Protein AF-A0A7Y2H375-F1 (afdb_monomer_lite)

pLDDT: mean 87.92, std 11.24, range [40.0, 97.31]

Foldseek 3Di:
DPPPPDDDDPVRCLVVCQQDWDADQVQFTQDGHVVNVVVFPPDDGRDHVVVFKDWPPDPWDPHPVGLVVQQVPWTWIDGPPDPDIDTDGDDDDPDD

Organism: Eiseniibacteriota bacterium (NCBI:txid2212470)

Secondary structure (DSSP, 8-state):
---------HHHHHHH-TT-EEE-TT-BEEEE-TTGGGTSTT--TT-BHHHHEEEEES---S-HHHHHTTTTSEEEEEETTSS-EEEEE-------

Structure (mmCIF, N/CA/C/O backbone):
data_AF-A0A7Y2H375-F1
#
_entry.id   AF-A0A7Y2H375-F1
#
loop_
_atom_site.group_PDB
_atom_site.id
_atom_site.type_symbol
_atom_site.label_atom_id
_atom_site.label_alt_id
_atom_site.label_comp_id
_atom_site.label_asym_id
_atom_site.label_entity_id
_atom_site.label_seq_id
_atom_site.pdbx_PDB_ins_code
_atom_site.Cartn_x
_atom_site.Cartn_y
_atom_site.Cartn_z
_atom_site.occupancy
_atom_site.B_iso_or_equiv
_atom_site.auth_seq_id
_atom_site.auth_comp_id
_atom_site.auth_asym_id
_atom_site.auth_atom_id
_atom_site.pdbx_PDB_model_num
ATOM 1 N N . MET A 1 1 ? 5.056 2.149 36.696 1.00 42.25 1 MET A N 1
ATOM 2 C CA . MET A 1 1 ? 5.621 1.264 35.658 1.00 42.25 1 MET A CA 1
ATOM 3 C C . MET A 1 1 ? 6.127 2.180 34.562 1.00 42.25 1 MET A C 1
ATOM 5 O O . MET A 1 1 ? 5.349 3.000 34.104 1.00 42.25 1 MET A O 1
ATOM 9 N N . ASN A 1 2 ? 7.423 2.146 34.249 1.00 47.97 2 ASN A N 1
ATOM 10 C CA . ASN A 1 2 ? 7.962 2.902 33.118 1.00 47.97 2 ASN A CA 1
ATOM 11 C C . ASN A 1 2 ? 7.525 2.168 31.849 1.00 47.97 2 ASN A C 1
ATOM 13 O O . ASN A 1 2 ? 8.030 1.081 31.574 1.00 47.97 2 ASN A O 1
ATOM 17 N N . GLU A 1 3 ? 6.573 2.723 31.107 1.00 55.31 3 GLU A N 1
ATOM 18 C CA . GLU A 1 3 ? 6.304 2.301 29.735 1.00 55.31 3 GLU A CA 1
ATOM 19 C C . GLU A 1 3 ? 7.474 2.776 28.875 1.00 55.31 3 GLU A C 1
ATOM 21 O O . GLU A 1 3 ? 7.498 3.886 28.348 1.00 55.31 3 GLU A O 1
ATOM 26 N N . GLN A 1 4 ? 8.519 1.956 28.806 1.00 59.00 4 GLN A N 1
ATOM 27 C CA . GLN A 1 4 ? 9.573 2.160 27.831 1.00 59.00 4 GLN A CA 1
ATOM 28 C C . GLN A 1 4 ? 8.959 1.862 26.462 1.00 59.00 4 GLN A C 1
ATOM 30 O O . GLN A 1 4 ? 8.633 0.714 26.166 1.00 59.00 4 GLN A O 1
ATOM 35 N N . ALA A 1 5 ? 8.739 2.905 25.661 1.00 65.31 5 ALA A N 1
ATOM 36 C CA . ALA A 1 5 ? 8.222 2.772 24.308 1.00 65.31 5 ALA A CA 1
ATOM 37 C C . ALA A 1 5 ? 9.215 1.949 23.474 1.00 65.31 5 ALA A C 1
ATOM 39 O O . ALA A 1 5 ? 10.262 2.442 23.054 1.00 65.31 5 ALA A O 1
ATOM 40 N N . PHE A 1 6 ? 8.915 0.665 23.293 1.00 76.00 6 PHE A N 1
ATOM 41 C CA . PHE A 1 6 ? 9.695 -0.235 22.458 1.00 76.00 6 PHE A CA 1
ATOM 42 C C . PHE A 1 6 ? 9.202 -0.097 21.016 1.00 76.00 6 PHE A C 1
ATOM 44 O O . PHE A 1 6 ? 8.274 -0.785 20.599 1.00 76.00 6 PHE A O 1
ATOM 51 N N . ALA A 1 7 ? 9.794 0.841 20.277 1.00 78.12 7 ALA A N 1
ATOM 52 C CA . ALA A 1 7 ? 9.555 1.021 18.849 1.00 78.12 7 ALA A CA 1
ATOM 53 C C . ALA A 1 7 ? 10.775 0.531 18.048 1.00 78.12 7 ALA A C 1
ATOM 55 O O . ALA A 1 7 ? 11.911 0.691 18.510 1.00 78.12 7 ALA A O 1
ATOM 56 N N . PRO A 1 8 ? 10.579 -0.071 16.861 1.00 80.25 8 PRO A N 1
ATOM 57 C CA . PRO A 1 8 ? 11.696 -0.431 15.999 1.00 80.25 8 PRO A CA 1
ATOM 58 C C . PRO A 1 8 ? 12.461 0.827 15.571 1.00 80.25 8 PRO A C 1
ATOM 60 O O . PRO A 1 8 ? 11.874 1.883 15.341 1.00 80.25 8 PRO A O 1
ATOM 63 N N . SER A 1 9 ? 13.783 0.710 15.417 1.00 87.38 9 SER A N 1
ATOM 64 C CA . SER A 1 9 ? 14.534 1.727 14.679 1.00 87.38 9 SER A CA 1
ATOM 65 C C . SER A 1 9 ? 14.060 1.756 13.223 1.00 87.38 9 SER A C 1
ATOM 67 O O . SER A 1 9 ? 13.575 0.745 12.715 1.00 87.38 9 SER A O 1
ATOM 69 N N . SER A 1 10 ? 14.251 2.879 12.526 1.00 83.88 10 SER A N 1
ATOM 70 C CA . SER A 1 10 ? 13.888 2.986 11.103 1.00 83.88 10 SER A CA 1
ATOM 71 C C . SER A 1 10 ? 14.507 1.851 10.265 1.00 83.88 10 SER A C 1
ATOM 73 O O . SER A 1 10 ? 13.797 1.138 9.562 1.00 83.88 10 SER A O 1
ATOM 75 N N . ALA A 1 11 ? 15.799 1.556 10.460 1.00 87.31 11 ALA A N 1
ATOM 76 C CA . ALA A 1 11 ? 16.471 0.451 9.771 1.00 87.31 11 ALA A CA 1
ATOM 77 C C . ALA A 1 11 ? 15.876 -0.936 10.096 1.00 87.31 11 ALA A C 1
ATOM 79 O O . ALA A 1 11 ? 15.773 -1.800 9.221 1.00 87.31 11 ALA A O 1
ATOM 80 N N . LEU A 1 12 ? 15.476 -1.174 11.352 1.00 90.62 12 LEU A N 1
ATOM 81 C CA . LEU A 1 12 ? 14.820 -2.425 11.731 1.00 90.62 12 LEU A CA 1
ATOM 82 C C . LEU A 1 12 ? 13.413 -2.515 11.129 1.00 90.62 12 LEU A C 1
ATOM 84 O O . LEU A 1 12 ? 13.007 -3.590 10.698 1.00 90.62 12 LEU A O 1
ATOM 88 N N . PHE A 1 13 ? 12.682 -1.405 11.064 1.00 89.94 13 PHE A N 1
ATOM 89 C CA . PHE A 1 13 ? 11.367 -1.354 10.437 1.00 89.94 13 PHE A CA 1
ATOM 90 C C . PHE A 1 13 ? 11.453 -1.671 8.938 1.00 89.94 13 PHE A C 1
ATOM 92 O O . PHE A 1 13 ? 10.764 -2.575 8.468 1.00 89.94 13 PHE A O 1
ATOM 99 N N . GLU A 1 14 ? 12.353 -1.014 8.201 1.00 88.06 14 GLU A N 1
ATOM 100 C CA . GLU A 1 14 ? 12.519 -1.238 6.758 1.00 88.06 14 GLU A CA 1
ATOM 101 C C . GLU A 1 14 ? 12.869 -2.690 6.412 1.00 88.06 14 GLU A C 1
ATOM 103 O O . GLU A 1 14 ? 12.392 -3.231 5.412 1.00 88.06 14 GLU A O 1
ATOM 108 N N . THR A 1 15 ? 13.679 -3.338 7.253 1.00 91.69 15 THR A N 1
ATOM 109 C CA . THR A 1 15 ? 14.068 -4.743 7.066 1.00 91.69 15 THR A CA 1
ATOM 110 C C . THR A 1 15 ? 12.992 -5.726 7.527 1.00 91.69 15 THR A C 1
ATOM 112 O O . THR A 1 15 ? 12.841 -6.782 6.912 1.00 91.69 15 THR A O 1
ATOM 115 N N . SER A 1 16 ? 12.216 -5.384 8.559 1.00 94.25 16 SER A N 1
ATOM 116 C CA . SER A 1 16 ? 11.138 -6.235 9.087 1.00 94.25 16 SER A CA 1
ATOM 117 C C . SER A 1 16 ? 9.874 -6.186 8.228 1.00 94.25 16 SER A C 1
ATOM 119 O O . SER A 1 16 ? 9.157 -7.180 8.134 1.00 94.25 16 SER A O 1
ATOM 121 N N . PHE A 1 17 ? 9.618 -5.059 7.560 1.00 94.81 17 PHE A N 1
ATOM 122 C CA . PHE A 1 17 ? 8.456 -4.856 6.698 1.00 94.81 17 PHE A CA 1
ATOM 123 C C . PHE A 1 17 ? 8.884 -4.551 5.257 1.00 94.81 17 PHE A C 1
ATOM 125 O O . PHE A 1 17 ? 8.606 -3.473 4.741 1.00 94.81 17 PHE A O 1
ATOM 132 N N . PRO A 1 18 ? 9.525 -5.481 4.530 1.00 95.50 18 PRO A N 1
ATOM 133 C CA . PRO A 1 18 ? 10.078 -5.197 3.203 1.00 95.50 18 PRO A CA 1
ATOM 134 C C . PRO A 1 18 ? 9.015 -4.940 2.117 1.00 95.50 18 PRO A C 1
ATOM 136 O O . PRO A 1 18 ? 9.372 -4.569 0.994 1.00 95.50 18 PRO A O 1
ATOM 139 N N . PHE A 1 19 ? 7.734 -5.138 2.448 1.00 96.38 19 PHE A N 1
ATOM 140 C CA . PHE A 1 19 ? 6.574 -4.857 1.603 1.00 96.38 19 PHE A CA 1
ATOM 141 C C . PHE A 1 19 ? 5.691 -3.707 2.120 1.00 96.38 19 PHE A C 1
ATOM 143 O O . PHE A 1 19 ? 4.540 -3.598 1.708 1.00 96.38 19 PHE A O 1
ATOM 150 N N . HIS A 1 20 ? 6.191 -2.867 3.033 1.00 95.75 20 HIS A N 1
ATOM 151 C CA . HIS A 1 20 ? 5.458 -1.671 3.453 1.00 95.75 20 HIS A CA 1
ATOM 152 C C . HIS A 1 20 ? 5.409 -0.626 2.334 1.00 95.75 20 HIS A C 1
ATOM 154 O O . HIS A 1 20 ? 6.256 -0.608 1.438 1.00 95.75 20 HIS A O 1
ATOM 160 N N . PHE A 1 21 ? 4.464 0.296 2.447 1.00 95.19 21 PHE A N 1
ATOM 161 C CA . PHE A 1 21 ? 4.493 1.573 1.753 1.00 95.19 21 PHE A CA 1
ATOM 162 C C . PHE A 1 21 ? 3.924 2.651 2.678 1.00 95.19 21 PHE A C 1
ATOM 164 O O . PHE A 1 21 ? 3.202 2.341 3.625 1.00 95.19 21 PHE A O 1
ATOM 171 N N . VAL A 1 22 ? 4.283 3.900 2.412 1.00 94.12 22 VAL A N 1
ATOM 172 C CA . VAL A 1 22 ? 3.796 5.088 3.111 1.00 94.12 22 VAL A CA 1
ATOM 173 C C . VAL A 1 22 ? 3.245 6.037 2.061 1.00 94.12 22 VAL A C 1
ATOM 175 O O . VAL A 1 22 ? 3.844 6.200 0.994 1.00 94.12 22 VAL A O 1
ATOM 178 N N . VAL A 1 23 ? 2.099 6.632 2.368 1.00 94.12 23 VAL A N 1
ATOM 179 C CA . VAL A 1 23 ? 1.457 7.663 1.555 1.00 94.12 23 VAL A CA 1
ATOM 180 C C . VAL A 1 23 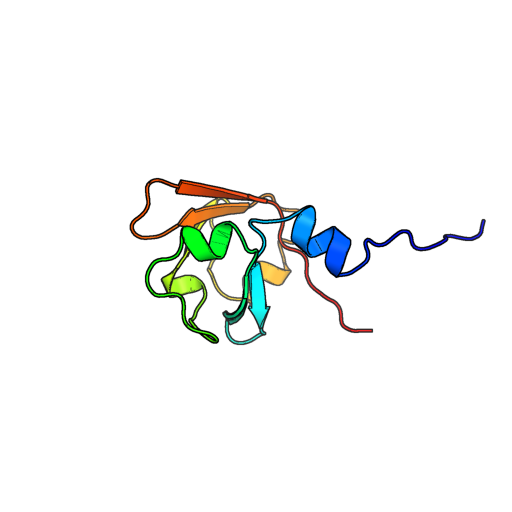? 1.350 8.950 2.355 1.00 94.12 23 VAL A C 1
ATOM 182 O O . VAL A 1 23 ? 1.182 8.903 3.574 1.00 94.12 23 VAL A O 1
ATOM 185 N N . ASP A 1 24 ? 1.458 10.090 1.683 1.00 92.69 24 ASP A N 1
ATOM 186 C CA . ASP A 1 24 ? 1.108 11.375 2.284 1.00 92.69 24 ASP A CA 1
ATOM 187 C C . ASP A 1 24 ? -0.409 11.641 2.236 1.00 92.69 24 ASP A C 1
ATOM 189 O O . ASP A 1 24 ? -1.203 10.815 1.779 1.00 92.69 24 ASP A O 1
ATOM 193 N N . GLU A 1 25 ? -0.828 12.814 2.717 1.00 90.62 25 GLU A N 1
ATOM 194 C CA . GLU A 1 25 ? -2.241 13.213 2.749 1.00 90.62 25 GLU A CA 1
ATOM 195 C C . GLU A 1 25 ? -2.876 13.348 1.358 1.00 90.62 25 GLU A C 1
ATOM 197 O O . GLU A 1 25 ? -4.095 13.245 1.234 1.00 90.62 25 GLU A O 1
ATOM 202 N N . SER A 1 26 ? -2.065 13.549 0.315 1.00 92.31 26 SER A N 1
ATOM 203 C CA . SER A 1 26 ? -2.523 13.590 -1.076 1.00 92.31 26 SER A CA 1
ATOM 204 C C . SER A 1 26 ? -2.644 12.198 -1.706 1.00 92.31 26 SER A C 1
ATOM 206 O O . SER A 1 26 ? -3.165 12.072 -2.812 1.00 92.31 26 SER A O 1
ATOM 208 N N . GLY A 1 27 ? -2.194 11.150 -1.006 1.00 92.19 27 GLY A N 1
ATOM 209 C CA . GLY A 1 27 ? -2.125 9.786 -1.525 1.00 92.19 27 GLY A CA 1
ATOM 210 C C . GLY A 1 27 ? -0.865 9.502 -2.350 1.00 92.19 27 GLY A C 1
ATOM 211 O O . GLY A 1 27 ? -0.769 8.445 -2.977 1.00 92.19 27 GLY A O 1
ATOM 212 N N . ALA A 1 28 ? 0.116 10.403 -2.360 1.00 94.38 28 ALA A N 1
ATOM 213 C CA . ALA A 1 28 ? 1.371 10.164 -3.056 1.00 94.38 28 ALA A CA 1
ATOM 214 C C . ALA A 1 28 ? 2.248 9.194 -2.252 1.00 94.38 28 ALA A C 1
ATOM 216 O O . ALA A 1 28 ? 2.395 9.334 -1.037 1.00 94.38 28 ALA A O 1
ATOM 217 N N . LEU A 1 29 ? 2.845 8.206 -2.921 1.00 94.38 29 LEU A N 1
ATOM 218 C CA . LEU A 1 29 ? 3.778 7.261 -2.308 1.00 94.38 29 LEU A CA 1
ATOM 219 C C . LEU A 1 29 ? 5.084 7.978 -1.935 1.00 94.38 29 LEU A C 1
ATOM 221 O O . LEU A 1 29 ? 5.825 8.429 -2.811 1.00 94.38 29 LEU A O 1
ATOM 225 N N . THR A 1 30 ? 5.383 8.045 -0.636 1.00 93.00 30 THR A N 1
ATOM 226 C CA . THR A 1 30 ? 6.572 8.724 -0.085 1.00 93.00 30 THR A CA 1
ATOM 227 C C . THR A 1 30 ? 7.656 7.755 0.380 1.00 93.00 30 THR A C 1
ATOM 229 O O . THR A 1 30 ? 8.840 8.092 0.376 1.00 93.00 30 THR A O 1
ATOM 232 N N . GLN A 1 31 ? 7.283 6.526 0.741 1.00 92.00 31 GLN A N 1
ATOM 233 C CA . GLN A 1 31 ? 8.219 5.456 1.081 1.00 92.00 31 GLN A CA 1
ATOM 234 C C . GLN A 1 31 ? 7.671 4.118 0.593 1.00 92.00 31 GLN A C 1
ATOM 236 O O . GLN A 1 31 ? 6.475 3.855 0.675 1.00 92.00 31 GLN A O 1
ATOM 241 N N . VAL A 1 32 ? 8.551 3.248 0.097 1.00 94.25 32 VAL A N 1
ATOM 242 C CA . VAL A 1 32 ? 8.194 1.889 -0.326 1.00 94.25 32 VAL A CA 1
ATOM 243 C C . VAL A 1 32 ? 9.305 0.932 0.085 1.00 94.25 32 VAL A C 1
ATOM 245 O O . VAL A 1 32 ? 10.487 1.182 -0.168 1.00 94.25 32 VAL A O 1
ATOM 248 N N . GLY A 1 33 ? 8.923 -0.189 0.689 1.00 94.06 33 GLY A N 1
ATOM 249 C CA . GLY A 1 33 ? 9.834 -1.243 1.103 1.00 94.06 33 GLY A CA 1
ATOM 250 C C . GLY A 1 33 ? 10.597 -1.852 -0.074 1.00 94.06 33 GLY A C 1
ATOM 251 O O . GLY A 1 33 ? 10.085 -1.993 -1.188 1.00 94.06 33 GLY A O 1
ATOM 252 N N . ALA A 1 34 ? 11.846 -2.250 0.177 1.00 93.25 34 ALA A N 1
ATOM 253 C CA . ALA A 1 34 ? 12.778 -2.679 -0.866 1.00 93.25 34 ALA A CA 1
ATOM 254 C C . ALA A 1 34 ? 12.305 -3.891 -1.690 1.00 93.25 34 ALA A C 1
ATOM 256 O O . ALA A 1 34 ? 12.733 -4.051 -2.834 1.00 93.25 34 ALA A O 1
ATOM 257 N N . SER A 1 35 ? 11.450 -4.759 -1.137 1.00 94.12 35 SER A N 1
ATOM 258 C CA . SER A 1 35 ? 10.888 -5.886 -1.894 1.00 94.12 35 SER A CA 1
ATOM 259 C C . SER A 1 35 ? 9.656 -5.478 -2.694 1.00 94.12 35 SER A C 1
ATOM 261 O O . SER A 1 35 ? 9.526 -5.898 -3.840 1.00 94.12 35 SER A O 1
ATOM 263 N N . LEU A 1 36 ? 8.802 -4.606 -2.151 1.00 94.50 36 LEU A N 1
ATOM 264 C CA . LEU A 1 36 ? 7.647 -4.080 -2.882 1.00 94.50 36 LEU A CA 1
ATOM 265 C C . LEU A 1 36 ? 8.062 -3.211 -4.077 1.00 94.50 36 LEU A C 1
ATOM 267 O O . LEU A 1 36 ? 7.491 -3.369 -5.152 1.00 94.50 36 LEU A O 1
ATOM 271 N N . LYS A 1 37 ? 9.131 -2.408 -3.956 1.00 92.38 37 LYS A N 1
ATOM 272 C CA . LYS A 1 37 ? 9.701 -1.648 -5.090 1.00 92.38 37 LYS A CA 1
ATOM 273 C C . LYS A 1 37 ? 10.034 -2.523 -6.306 1.00 92.38 37 LYS A C 1
ATOM 275 O O . LYS A 1 37 ? 9.982 -2.046 -7.429 1.00 92.38 37 LYS A O 1
ATOM 280 N N . LYS A 1 38 ? 10.369 -3.804 -6.105 1.00 90.81 38 LYS A N 1
ATOM 281 C CA . LYS A 1 38 ? 10.680 -4.749 -7.197 1.00 90.81 38 LYS A CA 1
ATOM 282 C C . LYS A 1 38 ? 9.431 -5.306 -7.882 1.00 90.81 38 LYS A C 1
ATOM 284 O O . LYS A 1 38 ? 9.535 -5.841 -8.982 1.00 90.81 38 LYS A O 1
ATOM 289 N N . LEU A 1 39 ? 8.280 -5.240 -7.214 1.00 90.69 39 LEU A N 1
ATOM 290 C CA . LEU A 1 39 ? 7.003 -5.722 -7.736 1.00 90.69 39 LEU A CA 1
ATOM 291 C C . LEU A 1 39 ? 6.254 -4.641 -8.516 1.00 90.69 39 LEU A C 1
ATOM 293 O O . LEU A 1 39 ? 5.526 -4.984 -9.444 1.00 90.69 39 LEU A O 1
ATOM 297 N N . ILE A 1 40 ? 6.449 -3.367 -8.165 1.00 88.50 40 ILE A N 1
ATOM 298 C CA . ILE A 1 40 ? 5.821 -2.228 -8.838 1.00 88.50 40 ILE A CA 1
ATOM 299 C C . ILE A 1 40 ? 6.628 -1.895 -10.105 1.00 88.50 40 ILE A C 1
ATOM 301 O O . ILE A 1 40 ? 7.772 -1.446 -9.998 1.00 88.50 40 ILE A O 1
ATOM 305 N N . PRO A 1 41 ? 6.089 -2.131 -11.314 1.00 77.88 41 PRO A N 1
ATOM 306 C CA . PRO A 1 41 ? 6.773 -1.746 -12.542 1.00 77.88 41 PRO A CA 1
ATOM 307 C C . PRO A 1 41 ? 6.841 -0.217 -12.645 1.00 77.88 41 PRO A C 1
ATOM 309 O O . PRO A 1 41 ? 5.856 0.456 -12.366 1.00 77.88 41 PRO A O 1
ATOM 312 N N . ASN A 1 42 ? 7.984 0.322 -13.081 1.00 84.19 42 ASN A N 1
ATOM 313 C CA . ASN A 1 42 ? 8.174 1.763 -13.309 1.00 84.19 42 ASN A CA 1
ATOM 314 C C . ASN A 1 42 ? 7.811 2.638 -12.094 1.00 84.19 42 ASN A C 1
ATOM 316 O O . ASN A 1 42 ? 7.181 3.676 -12.252 1.00 84.19 42 ASN A O 1
ATOM 320 N N . PHE A 1 43 ? 8.172 2.205 -10.882 1.00 84.38 43 PHE A N 1
ATOM 321 C CA . PHE A 1 43 ? 7.966 3.018 -9.685 1.00 84.38 43 PHE A CA 1
ATOM 322 C C . PHE A 1 43 ? 8.662 4.382 -9.823 1.00 84.38 43 PHE A C 1
ATOM 324 O O . PHE A 1 43 ? 9.863 4.444 -10.096 1.00 84.38 43 PHE A O 1
ATOM 331 N N . GLU A 1 44 ? 7.907 5.448 -9.575 1.00 87.69 44 GLU A N 1
ATOM 332 C CA . GLU A 1 44 ? 8.375 6.831 -9.550 1.00 87.69 44 GLU A CA 1
ATOM 333 C C . GLU A 1 44 ? 8.004 7.455 -8.201 1.00 87.69 44 GLU A C 1
ATOM 335 O O . GLU A 1 44 ? 6.917 7.208 -7.667 1.00 87.69 44 GLU A O 1
ATOM 340 N N . ASP A 1 45 ? 8.910 8.254 -7.636 1.00 84.38 45 ASP A N 1
ATOM 341 C CA . ASP A 1 45 ? 8.646 8.953 -6.379 1.00 84.38 45 ASP A CA 1
ATOM 342 C C . ASP A 1 45 ? 7.469 9.927 -6.560 1.00 84.38 45 ASP A C 1
ATOM 344 O O . ASP A 1 45 ? 7.413 10.679 -7.534 1.00 84.38 45 ASP A O 1
ATOM 348 N N . GLY A 1 46 ? 6.521 9.911 -5.619 1.00 89.00 46 GLY A N 1
ATOM 349 C CA . GLY A 1 46 ? 5.310 10.732 -5.693 1.00 89.00 46 GLY A CA 1
ATOM 350 C C . GLY A 1 46 ? 4.186 10.155 -6.564 1.00 89.00 46 GLY A C 1
ATOM 351 O O . GLY A 1 46 ? 3.155 10.805 -6.724 1.00 89.00 46 GLY A O 1
ATOM 352 N N . MET A 1 47 ? 4.342 8.939 -7.103 1.00 93.44 47 MET A N 1
ATOM 353 C CA . MET A 1 47 ? 3.256 8.217 -7.773 1.00 93.44 47 MET A CA 1
ATOM 354 C C . MET A 1 47 ? 2.057 8.043 -6.834 1.00 93.44 47 MET A C 1
ATOM 356 O O . MET A 1 47 ? 2.219 7.717 -5.656 1.00 93.44 47 MET A O 1
ATOM 360 N N . SER A 1 48 ? 0.846 8.230 -7.359 1.00 93.75 48 SER A N 1
ATOM 361 C CA . SER A 1 48 ? -0.372 8.052 -6.568 1.00 93.75 48 SER A CA 1
ATOM 362 C C . SER A 1 48 ? -0.591 6.575 -6.252 1.00 93.75 48 SER A C 1
ATOM 364 O O . SER A 1 48 ? -0.514 5.716 -7.133 1.00 93.75 48 SER A O 1
ATOM 366 N N . TRP A 1 49 ? -0.864 6.252 -4.990 1.00 93.69 49 TRP A N 1
ATOM 367 C CA . TRP A 1 49 ? -0.983 4.860 -4.551 1.00 93.69 49 TRP A CA 1
ATOM 368 C C . TRP A 1 49 ? -2.146 4.114 -5.220 1.00 93.69 49 TRP A C 1
ATOM 370 O O . TRP A 1 49 ? -2.045 2.915 -5.478 1.00 93.69 49 TRP A O 1
ATOM 380 N N . ASP A 1 50 ? -3.215 4.828 -5.570 1.00 93.25 50 ASP A N 1
ATOM 381 C CA . ASP A 1 50 ? -4.375 4.298 -6.288 1.00 93.25 50 ASP A CA 1
ATOM 382 C C . ASP A 1 50 ? -4.069 3.950 -7.755 1.00 93.25 50 ASP A C 1
ATOM 384 O O . ASP A 1 50 ? -4.847 3.244 -8.394 1.00 93.25 50 ASP A O 1
ATOM 388 N N . GLN A 1 51 ? -2.930 4.375 -8.309 1.00 92.75 51 GLN A N 1
ATOM 389 C CA . GLN A 1 51 ? -2.440 3.912 -9.612 1.00 92.75 51 GLN A CA 1
ATOM 390 C C . GLN A 1 51 ? -1.762 2.544 -9.510 1.00 92.75 51 GLN A C 1
ATOM 392 O O . GLN A 1 51 ? -1.691 1.822 -10.501 1.00 92.75 51 GLN A O 1
ATOM 397 N N . VAL A 1 52 ? -1.299 2.174 -8.315 1.00 94.12 52 VAL A N 1
ATOM 398 C CA . VAL A 1 52 ? -0.528 0.951 -8.063 1.00 94.12 52 VAL A CA 1
ATOM 399 C C . VAL A 1 52 ? -1.380 -0.132 -7.412 1.00 94.12 52 VAL A C 1
ATOM 401 O O . VAL A 1 52 ? -1.198 -1.315 -7.701 1.00 94.12 52 VAL A O 1
ATOM 404 N N . PHE A 1 53 ? -2.306 0.252 -6.537 1.00 94.62 53 PHE A N 1
ATOM 405 C CA . PHE A 1 53 ? -3.052 -0.674 -5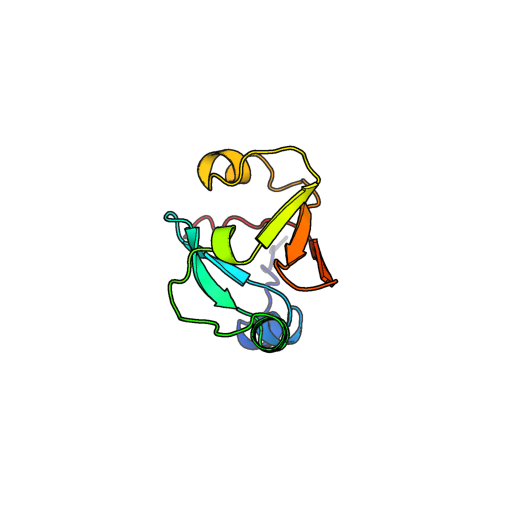.695 1.00 94.62 53 PHE A CA 1
ATOM 406 C C . PHE A 1 53 ? -4.562 -0.557 -5.891 1.00 94.62 53 PHE A C 1
ATOM 408 O O . PHE A 1 53 ? -5.089 0.468 -6.318 1.00 94.62 53 PHE A O 1
ATOM 415 N N . GLU A 1 54 ? -5.260 -1.633 -5.548 1.00 94.88 54 GLU A N 1
ATOM 416 C CA . GLU A 1 54 ? -6.714 -1.676 -5.422 1.00 94.88 54 GLU A CA 1
ATOM 417 C C . GLU A 1 54 ? -7.085 -2.374 -4.112 1.00 94.88 54 GLU A C 1
ATOM 419 O O . GLU A 1 54 ? -6.489 -3.393 -3.762 1.00 94.88 54 GLU A O 1
ATOM 424 N N . ILE A 1 55 ? -8.059 -1.836 -3.374 1.00 95.19 55 ILE A N 1
ATOM 425 C CA . ILE A 1 55 ? -8.564 -2.481 -2.158 1.00 95.19 55 ILE A CA 1
ATOM 426 C C . ILE A 1 55 ? -9.517 -3.617 -2.550 1.00 95.19 55 ILE A C 1
ATOM 428 O O . ILE A 1 55 ? -10.611 -3.366 -3.045 1.00 95.19 55 ILE A O 1
ATOM 432 N N . GLU A 1 56 ? -9.139 -4.863 -2.260 1.00 95.69 56 GLU A N 1
ATOM 433 C CA . GLU A 1 56 ? -10.044 -6.018 -2.363 1.00 95.69 56 GLU A CA 1
ATOM 434 C C . GLU A 1 56 ? -10.905 -6.178 -1.092 1.00 95.69 56 GLU A C 1
ATOM 436 O O . GLU A 1 56 ? -12.024 -6.686 -1.151 1.00 95.69 56 GLU A O 1
ATOM 441 N N . SER A 1 57 ? -10.391 -5.768 0.077 1.00 94.44 57 SER A N 1
ATOM 442 C CA . SER A 1 57 ? -11.108 -5.806 1.361 1.00 94.44 57 SER A CA 1
ATOM 443 C C . SER A 1 57 ? -10.473 -4.847 2.379 1.00 94.44 57 SER A C 1
ATOM 445 O O . SER A 1 57 ? -9.243 -4.791 2.433 1.00 94.44 57 SER A O 1
ATOM 447 N N . PRO A 1 58 ? -11.248 -4.177 3.256 1.00 92.25 58 PRO A N 1
ATOM 448 C CA . PRO A 1 58 ? -12.716 -4.099 3.290 1.00 92.25 58 PRO A CA 1
ATOM 449 C C . PRO A 1 58 ? -13.275 -3.268 2.123 1.00 92.25 58 PRO A C 1
ATOM 451 O O . PRO A 1 58 ? -12.536 -2.547 1.465 1.00 92.25 58 PRO A O 1
ATOM 454 N N . SER A 1 59 ? -14.585 -3.328 1.875 1.00 90.31 59 SER A N 1
ATOM 455 C CA . SER A 1 59 ? -15.235 -2.452 0.889 1.00 90.31 59 SER A CA 1
ATOM 456 C C . SER A 1 59 ? -15.315 -1.014 1.414 1.00 90.31 59 SER A C 1
ATOM 458 O O . SER A 1 59 ? -16.294 -0.634 2.052 1.00 90.31 59 SER A O 1
ATOM 460 N N . VAL A 1 60 ? -14.265 -0.234 1.162 1.00 88.00 60 VAL A N 1
ATOM 461 C CA . VAL A 1 60 ? -14.139 1.186 1.521 1.00 88.00 60 VAL A CA 1
ATOM 462 C C . VAL A 1 60 ? -13.600 1.976 0.332 1.00 88.00 60 VAL A C 1
ATOM 464 O O . VAL A 1 60 ? -12.981 1.412 -0.571 1.00 88.00 60 VAL A O 1
ATOM 467 N N . ASN A 1 61 ? -13.825 3.288 0.327 1.00 85.94 61 ASN A N 1
ATOM 468 C CA . ASN A 1 61 ? -13.232 4.154 -0.685 1.00 85.94 61 ASN A CA 1
ATOM 469 C C . ASN A 1 61 ? -11.720 4.294 -0.451 1.00 85.94 61 ASN A C 1
ATOM 471 O O . ASN A 1 61 ? -11.250 4.292 0.684 1.00 85.94 61 ASN A O 1
ATOM 475 N N . MET A 1 62 ? -10.968 4.508 -1.531 1.00 82.50 62 MET A N 1
ATOM 476 C CA . MET A 1 62 ? -9.520 4.759 -1.496 1.00 82.50 62 MET A CA 1
ATOM 477 C C . MET A 1 62 ? -9.154 6.211 -1.119 1.00 82.50 62 MET A C 1
ATOM 479 O O . MET A 1 62 ? -8.058 6.675 -1.426 1.00 82.50 62 MET A O 1
ATOM 483 N N . SER A 1 63 ? -10.049 6.955 -0.461 1.00 86.12 63 SER A N 1
ATOM 484 C CA . SER A 1 63 ? -9.725 8.297 0.030 1.00 86.12 63 SER A CA 1
ATOM 485 C C . SER A 1 63 ? -8.940 8.195 1.343 1.00 86.12 63 SER A C 1
ATOM 487 O O . SER A 1 63 ? -9.250 7.368 2.201 1.00 86.12 63 SER A O 1
ATOM 489 N N . ILE A 1 64 ? -7.917 9.035 1.525 1.00 87.25 64 ILE A N 1
ATOM 490 C CA . ILE A 1 64 ? -7.109 9.030 2.756 1.00 87.25 64 ILE A CA 1
ATOM 491 C C . ILE A 1 64 ? -7.977 9.314 3.993 1.00 87.25 64 ILE A C 1
ATOM 493 O O . ILE A 1 64 ? -7.748 8.745 5.059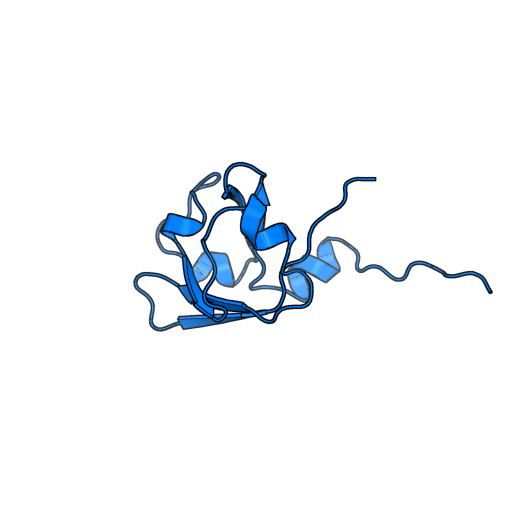 1.00 87.25 64 ILE A O 1
ATOM 497 N N . GLU A 1 65 ? -9.004 10.152 3.849 1.00 86.06 65 GLU A N 1
ATOM 498 C CA . GLU A 1 65 ? -9.959 10.477 4.912 1.00 86.06 65 GLU A CA 1
ATOM 499 C C . GLU A 1 65 ? -10.778 9.256 5.354 1.00 86.06 65 GLU A C 1
ATOM 501 O O . GLU A 1 65 ? -10.847 8.977 6.552 1.00 86.06 65 GLU A O 1
ATOM 506 N N . ASP A 1 66 ? -11.329 8.485 4.410 1.00 86.88 66 ASP A N 1
ATOM 507 C CA . ASP A 1 66 ? -12.113 7.282 4.721 1.00 86.88 66 ASP A CA 1
ATOM 508 C C . ASP A 1 66 ? -11.235 6.179 5.338 1.00 86.88 66 ASP A C 1
ATOM 510 O O . ASP A 1 66 ? -11.661 5.438 6.231 1.00 86.88 66 ASP A O 1
ATOM 514 N N . LEU A 1 67 ? -9.973 6.092 4.907 1.00 88.25 67 LEU A N 1
ATOM 515 C CA . LEU A 1 67 ? -9.020 5.106 5.409 1.00 88.25 67 LEU A CA 1
ATOM 516 C C . LEU A 1 67 ? -8.615 5.353 6.866 1.00 88.25 67 LEU A C 1
ATOM 518 O O . LEU A 1 67 ? -8.473 4.386 7.617 1.00 88.25 67 LEU A O 1
ATOM 522 N N . LYS A 1 68 ? -8.504 6.614 7.309 1.00 86.25 68 LYS A N 1
ATOM 523 C CA . LYS A 1 68 ? -8.178 6.960 8.709 1.00 86.25 68 LYS A CA 1
ATOM 524 C C . LYS A 1 68 ? -9.174 6.363 9.716 1.00 86.25 68 LYS A C 1
ATOM 526 O O . LYS A 1 68 ? -8.793 6.039 10.833 1.00 86.25 68 LYS A O 1
ATOM 531 N N . GLY A 1 69 ? -10.431 6.133 9.329 1.00 85.31 69 GLY A N 1
ATOM 532 C CA . G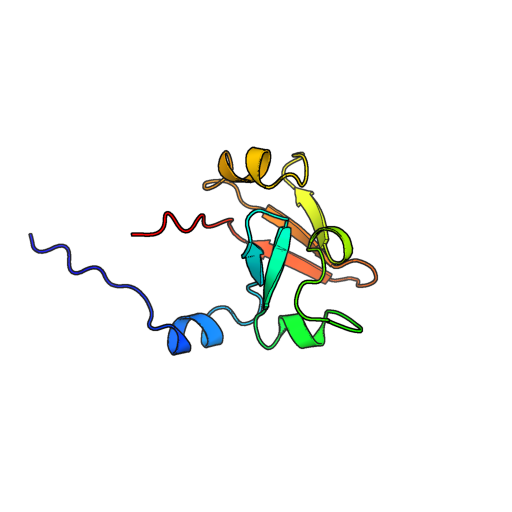LY A 1 69 ? -11.428 5.471 10.184 1.00 85.31 69 GLY A CA 1
ATOM 533 C C . GLY A 1 69 ? -11.225 3.959 10.371 1.00 85.31 69 GLY A C 1
ATOM 534 O O . GLY A 1 69 ? -11.949 3.335 11.147 1.00 85.31 69 GLY A O 1
ATOM 535 N N . CYS A 1 70 ? -10.264 3.353 9.668 1.00 87.19 70 CYS A N 1
ATOM 536 C CA . CYS A 1 70 ? -10.136 1.905 9.522 1.00 87.19 70 CYS A CA 1
ATOM 537 C C . CYS A 1 70 ? -8.860 1.315 10.156 1.00 87.19 70 CYS A C 1
ATOM 539 O O . CYS A 1 70 ? -8.494 0.193 9.814 1.00 87.19 70 CYS A O 1
ATOM 541 N N . GLU A 1 71 ? -8.196 2.007 11.089 1.00 85.44 71 GLU A N 1
ATOM 542 C CA . GLU A 1 71 ? -6.902 1.598 11.686 1.00 85.44 71 GLU A CA 1
ATOM 543 C C . GLU A 1 71 ? -6.882 0.174 12.278 1.00 85.44 71 GLU A C 1
ATOM 545 O O . GLU A 1 71 ? -5.866 -0.514 12.247 1.00 85.44 71 GLU A O 1
ATOM 550 N N . GLN A 1 72 ? -8.015 -0.305 12.799 1.00 87.75 72 GLN A N 1
ATOM 551 C CA . GLN A 1 72 ? -8.136 -1.656 13.373 1.00 87.75 72 GLN A CA 1
ATOM 552 C C . GLN A 1 72 ? -8.568 -2.716 12.347 1.00 87.75 72 GLN A C 1
ATOM 554 O O . GLN A 1 72 ? -8.838 -3.866 12.702 1.00 87.75 72 GLN A O 1
ATOM 559 N N . THR A 1 73 ? -8.651 -2.346 11.069 1.00 91.62 73 THR A N 1
ATOM 560 C CA . THR A 1 73 ? -9.113 -3.225 9.997 1.00 91.62 73 THR A CA 1
ATOM 561 C C . THR A 1 73 ? -7.937 -3.869 9.281 1.00 91.62 73 THR A C 1
ATOM 563 O O . THR A 1 73 ? -6.907 -3.247 9.024 1.00 91.62 73 THR A O 1
ATOM 566 N N . VAL A 1 74 ? -8.098 -5.144 8.930 1.00 95.12 74 VAL A N 1
ATOM 567 C CA . VAL A 1 74 ? -7.154 -5.828 8.048 1.00 95.12 74 VAL A CA 1
ATOM 568 C C . VAL A 1 74 ? -7.507 -5.503 6.605 1.00 95.12 74 VAL A C 1
ATOM 570 O O . VAL A 1 74 ? -8.612 -5.799 6.151 1.00 95.12 74 VAL A O 1
ATOM 573 N N . PHE A 1 75 ? -6.536 -4.956 5.889 1.00 96.12 75 PHE A N 1
ATOM 574 C CA . PHE A 1 75 ? -6.637 -4.655 4.473 1.00 96.12 75 PHE A CA 1
ATOM 575 C C . PHE A 1 75 ? -6.067 -5.790 3.630 1.00 96.12 75 PHE A C 1
ATOM 577 O O . PHE A 1 75 ? -5.063 -6.412 3.991 1.00 96.12 75 PHE A O 1
ATOM 584 N N . VAL A 1 76 ? -6.705 -6.029 2.489 1.00 97.06 76 VAL A N 1
ATOM 585 C CA . VAL A 1 76 ? -6.164 -6.806 1.377 1.00 97.06 76 VAL A CA 1
ATOM 586 C C . VAL A 1 76 ? -6.108 -5.885 0.167 1.00 97.06 76 VAL A C 1
ATOM 588 O O . VAL A 1 76 ? -7.137 -5.364 -0.259 1.00 97.06 76 VAL A O 1
ATOM 591 N N . LEU A 1 77 ? -4.903 -5.678 -0.357 1.00 96.25 77 LEU A N 1
ATOM 592 C CA . LEU A 1 77 ? -4.641 -4.846 -1.525 1.00 96.25 77 LEU A CA 1
ATOM 593 C C . LEU A 1 77 ? -4.151 -5.728 -2.669 1.00 96.25 77 LEU A C 1
ATOM 595 O O . LEU A 1 77 ? -3.180 -6.466 -2.495 1.00 96.25 77 LEU A O 1
ATOM 599 N N . ALA A 1 78 ? -4.772 -5.633 -3.837 1.00 95.56 78 ALA A N 1
ATOM 600 C CA . ALA A 1 78 ? -4.199 -6.157 -5.067 1.00 95.56 78 ALA A CA 1
ATOM 601 C C . ALA A 1 78 ? -3.149 -5.174 -5.602 1.00 95.56 78 ALA A C 1
ATOM 603 O O . ALA A 1 78 ? -3.334 -3.958 -5.528 1.00 95.56 78 ALA A O 1
ATOM 604 N N . ILE A 1 79 ? -2.050 -5.697 -6.145 1.00 94.62 79 ILE A N 1
ATOM 605 C CA . ILE A 1 79 ? -1.097 -4.902 -6.924 1.00 94.62 79 ILE A CA 1
ATOM 606 C C . ILE A 1 79 ? -1.576 -4.927 -8.374 1.00 94.62 79 ILE A C 1
ATOM 608 O O . ILE A 1 79 ? -1.648 -5.999 -8.977 1.00 94.62 79 ILE A O 1
ATOM 612 N N . LYS A 1 80 ? -1.907 -3.765 -8.938 1.00 92.25 80 LYS A N 1
ATOM 613 C CA . LYS A 1 80 ? -2.384 -3.661 -10.320 1.00 92.25 80 LYS A CA 1
ATOM 614 C C . LYS A 1 80 ? -1.354 -4.249 -11.286 1.00 92.25 80 LYS A C 1
ATOM 616 O O . LYS A 1 80 ? -0.145 -4.164 -11.070 1.00 92.25 80 LYS A O 1
ATOM 621 N N . ASP A 1 81 ? -1.853 -4.911 -12.327 1.00 89.75 81 ASP A N 1
ATOM 622 C CA . ASP A 1 81 ? -1.058 -5.598 -13.354 1.00 89.75 81 ASP A CA 1
ATOM 623 C C . ASP A 1 81 ? -0.126 -6.715 -12.836 1.00 89.75 81 ASP A C 1
ATOM 625 O O . ASP A 1 81 ? 0.793 -7.156 -13.539 1.00 89.75 81 ASP A O 1
ATOM 629 N N . LYS A 1 82 ? -0.355 -7.210 -11.612 1.00 89.12 82 LYS A N 1
ATOM 630 C CA . LYS A 1 82 ? 0.356 -8.346 -11.016 1.00 89.12 82 LYS A CA 1
ATOM 631 C C . LYS A 1 82 ? -0.631 -9.321 -10.386 1.00 89.12 82 LYS A C 1
ATOM 633 O O . LYS A 1 82 ? -1.607 -8.925 -9.762 1.00 89.12 82 LYS A O 1
ATOM 638 N N . ASP A 1 83 ? -0.324 -10.612 -10.463 1.00 92.25 83 ASP A N 1
ATOM 639 C CA . ASP A 1 83 ? -1.012 -11.626 -9.655 1.00 92.25 83 ASP A CA 1
ATOM 640 C C . ASP A 1 83 ? -0.382 -11.683 -8.253 1.00 92.25 83 ASP A C 1
ATOM 642 O O . ASP A 1 83 ? 0.319 -12.627 -7.886 1.00 92.25 83 ASP A O 1
ATOM 646 N N . ALA A 1 84 ? -0.517 -10.585 -7.506 1.00 93.31 84 ALA A N 1
ATOM 647 C CA . ALA A 1 84 ? 0.056 -10.427 -6.176 1.00 93.31 84 ALA A CA 1
ATOM 648 C C . ALA A 1 84 ? -0.854 -9.586 -5.276 1.00 93.31 84 ALA A C 1
ATOM 650 O O . ALA A 1 84 ? -1.469 -8.613 -5.714 1.00 93.31 84 ALA A O 1
ATOM 651 N N . ARG A 1 85 ? -0.901 -9.957 -3.993 1.00 96.44 85 ARG A N 1
ATOM 652 C CA . ARG A 1 85 ? -1.712 -9.297 -2.965 1.00 96.44 85 ARG A CA 1
ATOM 653 C C . ARG A 1 85 ? -0.869 -8.957 -1.745 1.00 96.44 85 ARG A C 1
ATOM 655 O O . ARG A 1 85 ? -0.017 -9.747 -1.339 1.00 96.44 85 ARG A O 1
ATOM 662 N N . LEU A 1 86 ? -1.152 -7.816 -1.130 1.00 96.69 86 LEU A N 1
ATOM 663 C CA . LEU A 1 86 ? -0.643 -7.425 0.180 1.00 96.69 86 LEU A CA 1
ATOM 664 C C . LEU A 1 86 ? -1.760 -7.587 1.206 1.00 96.69 86 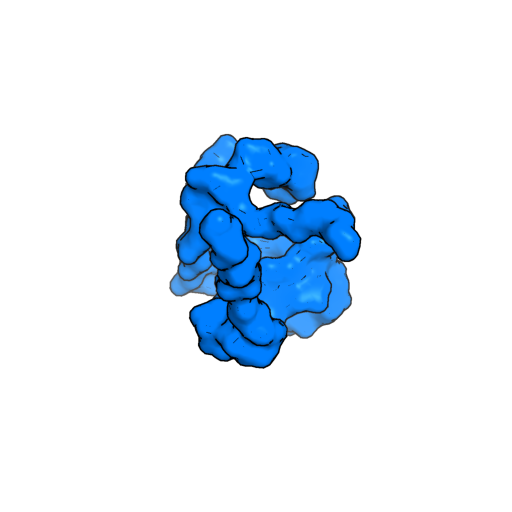LEU A C 1
ATOM 666 O O . LEU A 1 86 ? -2.884 -7.154 0.973 1.00 96.69 86 LEU A O 1
ATOM 670 N N . ARG A 1 87 ? -1.455 -8.190 2.356 1.00 97.31 87 ARG A N 1
ATOM 671 C CA . ARG A 1 87 ? -2.374 -8.269 3.495 1.00 97.31 87 ARG A CA 1
ATOM 672 C C . ARG A 1 87 ? -1.714 -7.634 4.706 1.00 97.31 87 ARG A C 1
ATOM 674 O O . ARG A 1 87 ? -0.623 -8.053 5.084 1.00 97.31 87 ARG A O 1
ATOM 681 N N . GLY A 1 88 ? -2.371 -6.658 5.318 1.00 95.44 88 GLY A N 1
ATOM 682 C CA . GLY A 1 88 ? -1.762 -5.877 6.391 1.00 95.44 88 GLY A CA 1
ATOM 683 C C . GLY A 1 88 ? -2.743 -4.983 7.131 1.00 95.44 88 GLY A C 1
ATOM 684 O O . GLY A 1 88 ? -3.956 -5.159 7.038 1.00 95.44 88 GLY A O 1
ATOM 685 N N . GLN A 1 89 ? -2.195 -4.041 7.888 1.00 94.06 89 GLN A N 1
ATOM 686 C CA . GLN A 1 89 ? -2.940 -3.021 8.618 1.00 94.06 89 GLN A CA 1
ATOM 687 C C . GLN A 1 89 ? -2.538 -1.641 8.109 1.00 94.06 89 GLN A C 1
ATOM 689 O O . GLN A 1 89 ? -1.401 -1.447 7.672 1.00 94.06 89 GLN A O 1
ATOM 694 N N . LEU A 1 90 ? -3.469 -0.697 8.197 1.00 93.25 90 LEU A N 1
ATOM 695 C CA . LEU A 1 90 ? -3.175 0.717 8.033 1.00 93.25 90 LEU A CA 1
ATOM 696 C C . LEU A 1 90 ? -2.703 1.273 9.377 1.00 93.25 90 LEU A C 1
ATOM 698 O O . LEU A 1 90 ? -3.367 1.086 10.393 1.00 93.25 90 LEU A O 1
ATOM 702 N N . MET A 1 91 ? -1.577 1.977 9.369 1.00 91.06 91 MET A N 1
ATOM 703 C CA . MET A 1 91 ? -1.088 2.722 10.525 1.00 91.06 91 MET A CA 1
ATOM 704 C C . MET A 1 91 ? -1.112 4.203 10.170 1.00 91.06 91 MET A C 1
ATOM 706 O O . MET A 1 91 ? -0.561 4.595 9.143 1.00 91.06 91 MET A O 1
ATOM 710 N N . VAL A 1 92 ? -1.752 5.013 11.009 1.00 89.88 92 VAL A N 1
ATOM 711 C CA . VAL A 1 92 ? -1.769 6.468 10.854 1.00 89.88 92 VAL A CA 1
ATOM 712 C C . VAL A 1 92 ? -0.675 7.040 11.746 1.00 89.88 92 VAL A C 1
ATOM 714 O O . VAL A 1 92 ? -0.716 6.870 12.966 1.00 89.88 92 VAL A O 1
ATOM 717 N N . ASP A 1 93 ? 0.313 7.701 11.144 1.00 86.12 93 ASP A N 1
ATOM 718 C CA . ASP A 1 93 ? 1.278 8.479 11.916 1.00 86.12 93 ASP A CA 1
ATOM 719 C C . ASP A 1 93 ? 0.598 9.758 12.412 1.00 86.12 93 ASP A C 1
ATOM 721 O O . ASP A 1 93 ? 0.132 10.586 11.631 1.00 86.12 93 ASP A O 1
ATOM 725 N N . GLN A 1 94 ? 0.499 9.884 13.731 1.00 69.81 94 GLN A N 1
ATOM 726 C CA . GLN A 1 94 ? -0.175 10.990 14.410 1.00 69.81 94 GLN A CA 1
ATOM 727 C C . GLN A 1 94 ? 0.762 12.182 14.651 1.00 69.81 94 GLN A C 1
ATOM 729 O O . GLN A 1 94 ? 0.371 13.072 15.398 1.00 69.81 94 GLN A O 1
ATOM 734 N N 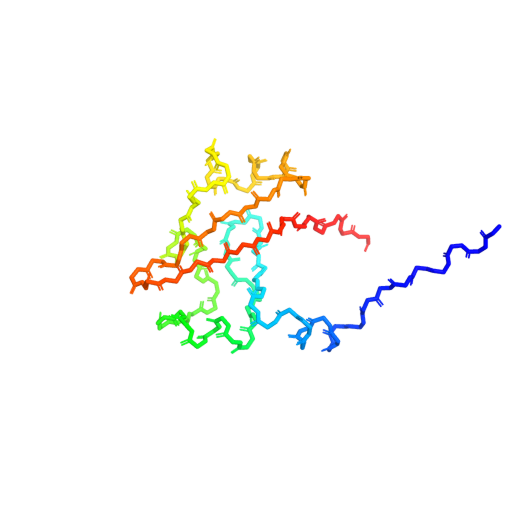. GLY A 1 95 ? 1.974 12.189 14.072 1.00 60.69 95 GLY A N 1
ATOM 735 C CA . GLY A 1 95 ? 2.907 13.320 14.079 1.00 60.69 95 GLY A CA 1
ATOM 736 C C . GLY A 1 95 ? 3.056 13.978 15.454 1.00 60.69 95 GLY A C 1
ATOM 737 O O . GLY A 1 95 ? 2.374 14.957 15.751 1.00 60.69 95 GLY A O 1
ATOM 738 N N . LYS A 1 96 ? 3.937 13.449 16.308 1.00 40.00 96 LYS A N 1
ATOM 739 C CA . LYS A 1 96 ? 4.354 14.170 17.523 1.00 40.00 96 LYS A CA 1
ATOM 740 C C . LYS A 1 96 ? 5.481 15.149 17.235 1.00 40.00 96 LYS A C 1
ATOM 742 O O . LYS A 1 96 ? 6.427 14.745 16.526 1.00 40.00 96 LYS A O 1
#

Radius of gyration: 14.22 Å; chains: 1; bounding box: 32×26×49 Å

Sequence (96 aa):
MNEQAFAPSSALFETSFPFHFVVDESGALTQVGASLKKLIPNFEDGMSWDQVFEIESPSVNMSIEDLKGCEQTVFVLAIKDKDARLRGQLMVDQGK

InterPro domains:
  IPR011645 Haem NO binding associated [PF07701] (9-85)
  IPR042463 Haem NO binding associated domain superfamily [G3DSA:3.30.450.260] (2-96)